Protein AF-A0AAV3U0Y6-F1 (afdb_monomer_lite)

Organism: NCBI:txid1306992

pLDDT: mean 93.19, std 5.36, range [65.19, 98.44]

Structure (mmCIF, N/CA/C/O backbone):
data_AF-A0AAV3U0Y6-F1
#
_entry.id   AF-A0AAV3U0Y6-F1
#
loop_
_atom_site.group_PDB
_atom_site.id
_atom_site.type_symbol
_atom_site.label_atom_id
_atom_site.label_alt_id
_atom_site.label_comp_id
_atom_site.label_asym_id
_atom_site.label_entity_id
_atom_site.label_seq_id
_atom_site.pdbx_PDB_ins_code
_atom_site.Cartn_x
_atom_site.Cartn_y
_atom_site.Cartn_z
_atom_site.occupancy
_atom_site.B_iso_or_equiv
_atom_site.auth_seq_id
_atom_site.auth_comp_id
_atom_site.auth_asym_id
_atom_site.auth_atom_id
_atom_site.pdbx_PDB_model_num
AT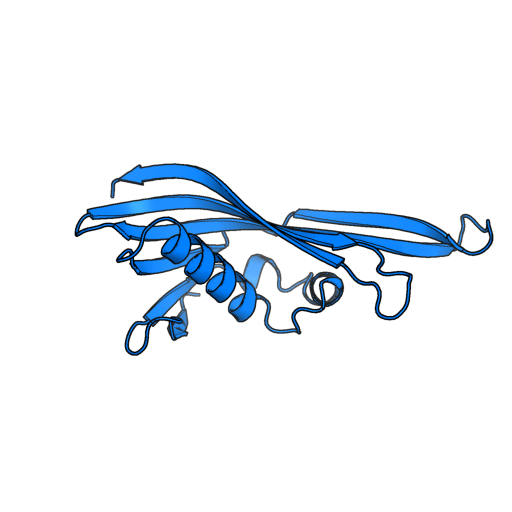OM 1 N N . MET A 1 1 ? -7.187 -15.585 4.310 1.00 65.19 1 MET A N 1
ATOM 2 C CA . MET A 1 1 ? -7.060 -15.905 5.757 1.00 65.19 1 MET A CA 1
ATOM 3 C C . MET A 1 1 ? -6.724 -14.619 6.505 1.00 65.19 1 MET A C 1
ATOM 5 O O . MET A 1 1 ? -6.160 -13.732 5.875 1.00 65.19 1 MET A O 1
AT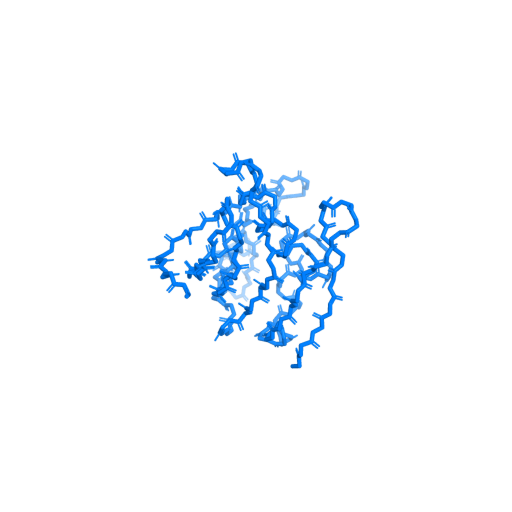OM 9 N N . ALA A 1 2 ? -7.130 -14.476 7.770 1.00 79.69 2 ALA A N 1
ATOM 10 C CA . ALA A 1 2 ? -6.774 -13.315 8.590 1.00 79.69 2 ALA A CA 1
ATOM 11 C C . ALA A 1 2 ? -5.503 -13.621 9.391 1.00 79.69 2 ALA A C 1
ATOM 13 O O . ALA A 1 2 ? -5.381 -14.703 9.965 1.00 79.69 2 ALA A O 1
ATOM 14 N N . GLU A 1 3 ? -4.568 -12.683 9.400 1.00 90.88 3 GLU A N 1
ATOM 15 C CA . GLU A 1 3 ? -3.274 -12.776 10.074 1.00 90.88 3 GLU A CA 1
ATOM 16 C C . GLU A 1 3 ? -3.097 -11.537 10.962 1.00 90.88 3 GLU A C 1
ATOM 18 O O . GLU A 1 3 ? -3.731 -10.509 10.737 1.00 90.88 3 GLU A O 1
ATOM 23 N N . SER A 1 4 ? -2.259 -11.611 11.993 1.00 91.25 4 SER A N 1
ATOM 24 C CA . SER A 1 4 ? -1.917 -10.442 12.811 1.00 91.25 4 SER A CA 1
ATOM 25 C C . SER A 1 4 ? -0.508 -9.974 12.488 1.00 91.25 4 SER A C 1
ATOM 27 O O . SER A 1 4 ? 0.411 -10.787 12.411 1.00 91.25 4 SER A O 1
ATOM 29 N N . MET A 1 5 ? -0.336 -8.664 12.348 1.00 92.12 5 MET A N 1
ATOM 30 C CA . MET A 1 5 ? 0.962 -8.031 12.157 1.00 92.12 5 MET A CA 1
ATOM 31 C C . MET A 1 5 ? 1.214 -6.982 13.239 1.00 92.12 5 MET A C 1
ATOM 33 O O . MET A 1 5 ? 0.282 -6.348 13.735 1.00 92.12 5 MET A O 1
ATOM 37 N N . GLU A 1 6 ? 2.476 -6.813 13.629 1.00 92.94 6 GLU A N 1
ATOM 38 C CA . GLU A 1 6 ? 2.869 -5.742 14.543 1.00 92.94 6 GLU A CA 1
ATOM 39 C C . GLU A 1 6 ? 2.635 -4.379 13.886 1.00 92.94 6 GLU A C 1
ATOM 41 O O . GLU A 1 6 ? 2.998 -4.171 12.729 1.00 92.94 6 GLU A O 1
ATOM 46 N N . SER A 1 7 ? 2.027 -3.457 14.630 1.00 91.94 7 SER A N 1
ATOM 47 C CA . SER A 1 7 ? 1.829 -2.080 14.171 1.00 91.94 7 SER A CA 1
ATOM 48 C C . SER A 1 7 ? 3.088 -1.240 14.408 1.00 91.94 7 SER A C 1
ATOM 50 O O . SER A 1 7 ? 3.862 -1.531 15.328 1.00 91.94 7 SER A O 1
ATOM 52 N N . ILE A 1 8 ? 3.264 -0.147 13.659 1.00 92.00 8 ILE A N 1
ATOM 53 C CA . ILE A 1 8 ? 4.361 0.808 13.900 1.00 92.00 8 ILE A CA 1
ATOM 54 C C . ILE A 1 8 ? 4.253 1.461 15.289 1.00 92.00 8 ILE A C 1
ATOM 56 O O . ILE A 1 8 ? 5.266 1.833 15.885 1.00 92.00 8 ILE A O 1
ATOM 60 N N . ASN A 1 9 ? 3.041 1.545 15.849 1.00 88.25 9 ASN A N 1
ATOM 61 C CA . ASN A 1 9 ? 2.836 1.880 17.254 1.00 88.25 9 ASN A CA 1
ATOM 62 C C . ASN A 1 9 ? 3.129 0.657 18.136 1.00 88.25 9 ASN A C 1
ATOM 64 O O . ASN A 1 9 ? 2.420 -0.354 18.109 1.00 88.25 9 ASN A O 1
ATOM 68 N N . LYS A 1 10 ? 4.173 0.766 18.964 1.00 88.00 10 LYS A N 1
ATOM 69 C CA . LYS A 1 10 ? 4.657 -0.323 19.821 1.00 88.00 10 LYS A CA 1
ATOM 70 C C . LYS A 1 10 ? 3.554 -0.880 20.731 1.00 88.00 10 LYS A C 1
ATOM 72 O O . LYS A 1 10 ? 2.879 -0.135 21.439 1.00 88.00 10 LYS A O 1
ATOM 77 N N . GLY A 1 11 ? 3.435 -2.209 20.770 1.00 87.81 11 GLY A N 1
ATOM 78 C CA . GLY A 1 11 ? 2.467 -2.916 21.618 1.00 87.81 11 GLY A CA 1
ATOM 79 C C . GLY A 1 11 ? 1.042 -2.950 21.056 1.00 87.81 11 GLY A C 1
ATOM 80 O O . GLY A 1 11 ? 0.122 -3.345 21.771 1.00 87.81 11 GLY A O 1
ATOM 81 N N . LYS A 1 12 ? 0.850 -2.535 19.800 1.00 91.81 12 LYS A N 1
ATOM 82 C CA . LYS A 1 12 ? -0.405 -2.672 19.057 1.00 91.81 12 LYS A CA 1
ATOM 83 C C . LYS A 1 12 ? -0.227 -3.675 17.916 1.00 91.81 12 LYS A C 1
ATOM 85 O O . LYS A 1 12 ? 0.879 -3.872 17.414 1.00 91.81 12 LYS A O 1
ATOM 90 N N . SER A 1 13 ? -1.328 -4.298 17.517 1.00 93.50 13 SER A N 1
ATOM 91 C CA . SER A 1 13 ? -1.389 -5.254 16.414 1.00 93.50 13 SER A CA 1
ATOM 92 C C . SER A 1 13 ? -2.480 -4.853 15.432 1.00 93.50 13 SER A C 1
ATOM 94 O O . SER A 1 13 ? -3.522 -4.347 15.850 1.00 93.50 13 SER A O 1
ATOM 96 N N . ILE A 1 14 ? -2.250 -5.135 14.156 1.00 96.38 14 ILE A N 1
ATOM 97 C CA . ILE A 1 14 ? -3.202 -4.933 13.067 1.00 96.38 14 ILE A CA 1
ATOM 98 C C . ILE A 1 14 ? -3.628 -6.303 12.548 1.00 96.38 14 ILE A C 1
ATOM 100 O O . ILE A 1 14 ? -2.783 -7.157 12.274 1.00 96.38 14 ILE A O 1
ATOM 104 N N . GLU A 1 15 ? -4.931 -6.519 12.398 1.00 97.44 15 GLU A N 1
ATOM 105 C CA . GLU A 1 15 ? -5.448 -7.653 11.634 1.00 97.44 15 GLU A CA 1
ATOM 106 C C . GLU A 1 15 ? -5.286 -7.368 10.136 1.00 97.44 15 GLU A C 1
ATOM 108 O O . GLU A 1 15 ? -5.785 -6.366 9.632 1.00 97.44 15 GLU A O 1
ATOM 113 N N . ILE A 1 16 ? -4.610 -8.243 9.399 1.00 96.69 16 ILE A N 1
ATOM 114 C CA . ILE A 1 16 ? -4.469 -8.142 7.947 1.00 96.69 16 ILE A CA 1
ATOM 115 C C . ILE A 1 16 ? -5.176 -9.306 7.261 1.00 96.69 16 ILE A C 1
ATOM 117 O O . ILE A 1 16 ? -5.161 -10.436 7.747 1.00 96.69 16 ILE A O 1
ATOM 121 N N . SER A 1 17 ? -5.828 -9.050 6.129 1.00 97.00 17 SER A N 1
ATOM 122 C CA . SER A 1 17 ? -6.534 -10.100 5.384 1.00 97.00 17 SER A CA 1
ATOM 123 C C . SER A 1 17 ? -6.636 -9.796 3.891 1.00 97.00 17 SER A C 1
ATOM 125 O O . SER A 1 17 ? -6.470 -8.656 3.464 1.00 97.00 17 SER A O 1
ATOM 127 N N . GLY A 1 18 ? -6.868 -10.831 3.080 1.00 95.50 18 GLY A N 1
ATOM 128 C CA . GLY A 1 18 ? -7.060 -10.707 1.627 1.00 95.50 18 GLY A CA 1
ATOM 129 C C . GLY A 1 18 ? -5.798 -10.357 0.838 1.00 95.50 18 GLY A C 1
ATOM 130 O O . GLY A 1 18 ? -5.860 -10.206 -0.375 1.00 95.50 18 GLY A O 1
ATOM 131 N N . PHE A 1 19 ? -4.640 -10.224 1.493 1.00 94.31 19 PHE A N 1
ATOM 132 C CA . PHE A 1 19 ? -3.396 -9.828 0.834 1.00 94.31 19 PHE A CA 1
ATOM 133 C C . PHE A 1 19 ? -2.878 -10.859 -0.174 1.00 94.31 19 PHE A C 1
ATOM 135 O O . PHE A 1 19 ? -2.054 -10.507 -1.010 1.00 94.31 19 PHE A O 1
ATOM 142 N N . ASP A 1 20 ? -3.377 -12.094 -0.178 1.00 93.31 20 ASP A N 1
ATOM 143 C CA . ASP A 1 20 ? -3.201 -13.054 -1.276 1.00 93.31 20 ASP A CA 1
ATOM 144 C C . ASP A 1 20 ? -3.656 -12.506 -2.649 1.00 93.31 20 ASP A C 1
ATOM 146 O O . ASP A 1 20 ? -3.194 -12.992 -3.681 1.00 93.31 20 ASP A O 1
ATOM 150 N N . CYS A 1 21 ? -4.427 -11.408 -2.668 1.00 89.31 21 CYS A N 1
ATOM 151 C CA . CYS A 1 21 ? -4.814 -10.625 -3.848 1.00 89.31 21 CYS A CA 1
ATOM 152 C C . CYS A 1 21 ? -3.669 -10.302 -4.825 1.00 89.31 21 CYS A C 1
ATOM 154 O O . CYS A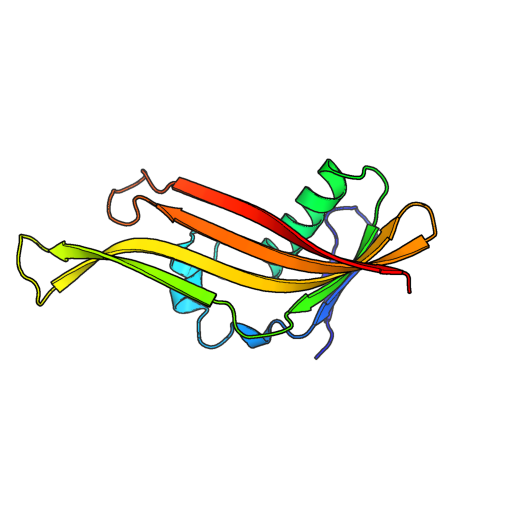 1 21 ? -3.902 -10.138 -6.019 1.00 89.31 21 CYS A O 1
ATOM 156 N N . ALA A 1 22 ? -2.431 -10.196 -4.342 1.00 91.69 22 ALA A N 1
ATOM 157 C CA . ALA A 1 22 ? -1.284 -9.785 -5.147 1.00 91.69 22 ALA A CA 1
ATOM 158 C C . ALA A 1 22 ? -0.247 -10.898 -5.372 1.00 91.69 22 ALA A C 1
ATOM 160 O O . ALA A 1 22 ? 0.790 -10.646 -5.986 1.00 91.69 22 ALA A O 1
ATOM 161 N N . GLU A 1 23 ? -0.503 -12.127 -4.906 1.00 90.81 23 GLU A N 1
ATOM 162 C CA . GLU A 1 23 ? 0.489 -13.214 -4.885 1.00 90.81 23 GLU A CA 1
ATOM 163 C C . GLU A 1 23 ? 1.036 -13.551 -6.284 1.00 90.81 23 GLU A C 1
ATOM 165 O O . GLU A 1 23 ? 2.241 -13.727 -6.469 1.00 90.81 23 GLU A O 1
ATOM 170 N N . LYS A 1 24 ? 0.171 -13.544 -7.304 1.00 91.19 24 LYS A N 1
ATOM 171 C CA . LYS A 1 24 ? 0.559 -13.804 -8.704 1.00 91.19 24 LYS A CA 1
ATOM 172 C C . LYS A 1 24 ? 1.451 -12.706 -9.294 1.00 91.19 24 LYS A C 1
ATOM 174 O O . LYS A 1 24 ? 2.207 -12.962 -10.231 1.00 91.19 24 LYS A O 1
ATOM 179 N N . SER A 1 25 ? 1.390 -11.504 -8.730 1.00 92.44 25 SER A N 1
ATOM 180 C CA . SER A 1 25 ? 2.023 -10.298 -9.266 1.00 92.44 25 SER A CA 1
ATOM 181 C C . SER A 1 25 ? 3.191 -9.799 -8.416 1.00 92.44 25 SER A C 1
ATOM 183 O O . SER A 1 25 ? 3.740 -8.736 -8.702 1.00 92.44 25 SER A O 1
ATOM 185 N N . VAL A 1 26 ? 3.619 -10.566 -7.404 1.00 92.81 26 VAL A N 1
ATOM 186 C CA . VAL A 1 26 ? 4.745 -10.207 -6.518 1.00 92.81 26 VAL A CA 1
ATOM 187 C C . VAL A 1 26 ? 5.994 -9.844 -7.319 1.00 92.81 26 VAL A C 1
ATOM 189 O O . VAL A 1 26 ? 6.628 -8.832 -7.043 1.00 92.81 26 VAL A O 1
ATOM 192 N N . HIS A 1 27 ? 6.303 -10.611 -8.366 1.00 91.75 27 HIS A N 1
ATOM 193 C CA . HIS A 1 27 ? 7.457 -10.360 -9.232 1.00 91.75 27 HIS A CA 1
ATOM 194 C C . HIS A 1 27 ? 7.414 -8.987 -9.933 1.00 91.75 27 HIS A C 1
ATOM 196 O O . HIS A 1 27 ? 8.465 -8.390 -10.148 1.00 91.75 27 HIS A O 1
ATOM 202 N N . MET A 1 28 ? 6.223 -8.474 -10.264 1.00 93.56 28 MET A N 1
ATOM 203 C CA . MET A 1 28 ? 6.055 -7.125 -10.819 1.00 93.56 28 MET A CA 1
ATOM 204 C C . MET A 1 28 ? 6.139 -6.074 -9.714 1.00 93.56 28 MET A C 1
ATOM 206 O O . MET A 1 28 ? 6.787 -5.049 -9.882 1.00 93.56 28 MET A O 1
ATOM 210 N N . ILE A 1 29 ? 5.533 -6.343 -8.555 1.00 95.44 29 ILE A N 1
ATOM 211 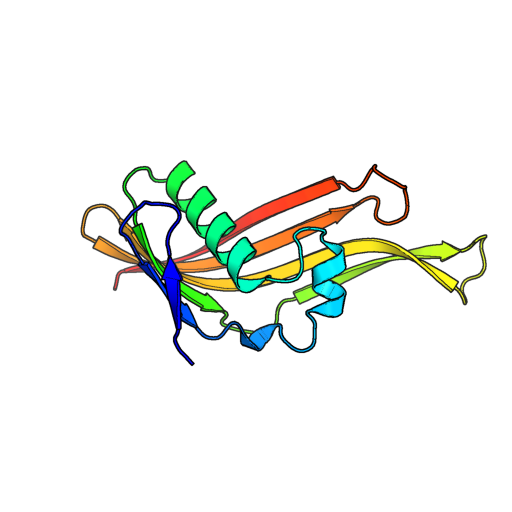C CA . ILE A 1 29 ? 5.558 -5.452 -7.386 1.00 95.44 29 ILE A CA 1
ATOM 212 C C . ILE A 1 29 ? 6.994 -5.189 -6.908 1.00 95.44 29 ILE A C 1
ATOM 214 O O . ILE A 1 29 ? 7.307 -4.079 -6.477 1.00 95.44 29 ILE A O 1
ATOM 218 N N . GLU A 1 30 ? 7.901 -6.157 -7.065 1.00 93.81 30 GLU A N 1
ATOM 219 C CA . GLU A 1 30 ? 9.331 -5.974 -6.788 1.00 93.81 30 GLU A CA 1
ATOM 220 C C . GLU A 1 30 ? 9.970 -4.825 -7.600 1.00 93.81 30 GLU A C 1
ATOM 222 O O . GLU A 1 30 ? 10.957 -4.236 -7.148 1.00 93.81 30 GLU A O 1
ATOM 227 N N . TRP A 1 31 ? 9.400 -4.429 -8.748 1.00 93.88 31 TRP A N 1
ATOM 228 C CA . TRP A 1 31 ? 9.873 -3.278 -9.530 1.00 93.88 31 TRP A CA 1
ATOM 229 C C . TRP A 1 31 ? 9.739 -1.940 -8.794 1.00 93.88 31 TRP A C 1
ATOM 231 O O . TRP A 1 31 ? 10.496 -1.014 -9.097 1.00 93.88 31 TRP A O 1
ATOM 241 N N . LEU A 1 32 ? 8.870 -1.850 -7.778 1.00 95.06 32 LEU A N 1
ATOM 242 C CA . LEU A 1 32 ? 8.779 -0.681 -6.893 1.00 95.06 32 LEU A CA 1
ATOM 243 C C . LEU A 1 32 ? 10.061 -0.455 -6.084 1.00 95.06 32 LEU A C 1
ATOM 245 O O . LEU A 1 32 ? 10.339 0.666 -5.666 1.00 95.06 32 LEU A O 1
ATOM 249 N N . GLY A 1 33 ? 10.855 -1.505 -5.850 1.00 92.44 33 GLY A N 1
ATOM 250 C CA . GLY A 1 33 ? 12.079 -1.401 -5.061 1.00 92.44 33 GLY A CA 1
ATOM 251 C C . GLY A 1 33 ? 11.889 -1.364 -3.549 1.00 92.44 33 GLY A C 1
ATOM 252 O O . GLY A 1 33 ? 12.845 -1.057 -2.845 1.00 92.44 33 GLY A O 1
ATOM 253 N N . LEU A 1 34 ? 10.693 -1.682 -3.051 1.00 93.12 34 LEU A N 1
ATOM 254 C CA . LEU A 1 34 ? 10.355 -1.693 -1.621 1.00 93.12 34 LEU A CA 1
ATOM 255 C C . LEU A 1 34 ? 10.649 -3.039 -0.930 1.00 93.12 34 LEU A C 1
ATOM 257 O O . LEU A 1 34 ? 10.369 -3.217 0.253 1.00 93.12 34 LEU A O 1
ATOM 261 N N . GLY A 1 35 ? 11.229 -3.992 -1.664 1.00 90.00 35 GLY A N 1
ATOM 262 C CA . GLY A 1 35 ? 11.450 -5.363 -1.212 1.00 90.00 35 GLY A CA 1
ATOM 263 C C . GLY A 1 35 ? 10.337 -6.317 -1.651 1.00 90.00 35 GLY A C 1
ATOM 264 O O . GLY A 1 35 ? 9.455 -5.957 -2.426 1.00 90.00 35 GLY A O 1
ATOM 265 N N . LYS A 1 36 ? 10.421 -7.566 -1.180 1.00 87.31 36 LYS A N 1
ATOM 266 C CA . LYS A 1 36 ? 9.528 -8.665 -1.598 1.00 87.31 36 LYS A CA 1
ATOM 267 C C . LYS A 1 36 ? 8.270 -8.793 -0.735 1.00 87.31 36 LYS A C 1
ATOM 269 O O . LYS A 1 36 ? 7.288 -9.396 -1.155 1.00 87.31 36 LYS A O 1
ATOM 274 N N . ASP A 1 37 ? 8.306 -8.245 0.477 1.00 93.06 37 ASP A N 1
ATOM 275 C CA . ASP A 1 37 ? 7.207 -8.332 1.437 1.00 93.06 37 ASP A CA 1
ATOM 276 C C . ASP A 1 37 ? 6.244 -7.149 1.267 1.00 93.06 37 ASP A C 1
ATOM 278 O O . ASP A 1 37 ? 6.293 -6.155 1.996 1.00 93.06 37 ASP A O 1
ATOM 282 N N . TYR A 1 38 ? 5.379 -7.254 0.257 1.00 93.81 38 TYR A N 1
ATOM 283 C CA . TYR A 1 38 ? 4.389 -6.220 -0.042 1.00 93.81 38 TYR A CA 1
ATOM 284 C C . TYR A 1 38 ? 3.351 -6.035 1.049 1.00 93.81 38 TYR A C 1
ATOM 286 O O . TYR A 1 38 ? 2.899 -4.917 1.275 1.00 93.81 38 TYR A O 1
ATOM 294 N N . ARG A 1 39 ? 3.020 -7.100 1.781 1.00 95.06 39 ARG A N 1
ATOM 295 C CA . ARG A 1 39 ? 2.086 -7.018 2.906 1.00 95.06 39 ARG A CA 1
ATOM 296 C C . ARG A 1 39 ? 2.626 -6.049 3.947 1.00 95.06 39 ARG A C 1
ATOM 298 O O . ARG A 1 39 ? 1.916 -5.145 4.380 1.00 95.06 39 ARG A O 1
ATOM 305 N N . LYS A 1 40 ? 3.911 -6.192 4.279 1.00 94.50 40 LYS A N 1
ATOM 306 C CA . LYS A 1 40 ? 4.580 -5.339 5.254 1.00 94.50 40 LYS A CA 1
ATOM 307 C C . LYS A 1 40 ? 4.641 -3.879 4.822 1.00 94.50 40 LYS A C 1
ATOM 309 O O . LYS A 1 40 ? 4.260 -3.021 5.619 1.00 94.50 40 LYS A O 1
ATOM 314 N N . PHE A 1 41 ? 5.117 -3.576 3.608 1.00 95.69 41 PHE A N 1
ATOM 315 C CA . PHE A 1 41 ? 5.246 -2.171 3.204 1.00 95.69 41 PHE A CA 1
ATOM 316 C C . PHE A 1 41 ? 3.878 -1.501 3.011 1.00 95.69 41 PHE A C 1
ATOM 318 O O . PHE A 1 41 ? 3.701 -0.394 3.501 1.00 95.69 41 PHE A O 1
ATOM 325 N N . VAL A 1 42 ? 2.880 -2.186 2.430 1.00 96.81 42 VAL A N 1
ATOM 326 C CA . VAL A 1 42 ? 1.534 -1.611 2.237 1.00 96.81 42 VAL A CA 1
ATOM 327 C C . VAL A 1 42 ? 0.903 -1.232 3.568 1.00 96.81 42 VAL A C 1
ATOM 329 O O . VAL A 1 42 ? 0.415 -0.116 3.727 1.00 96.81 42 VAL A O 1
ATOM 332 N N . VAL A 1 43 ? 0.938 -2.139 4.544 1.00 96.69 43 VAL A N 1
ATOM 333 C CA . VAL A 1 43 ? 0.356 -1.873 5.863 1.00 96.69 43 VAL A CA 1
ATOM 334 C C . VAL A 1 43 ? 1.119 -0.765 6.583 1.00 96.69 43 VAL A C 1
ATOM 336 O O . VAL A 1 43 ? 0.486 0.130 7.135 1.00 96.69 43 VAL A O 1
ATOM 339 N N . SER A 1 44 ? 2.455 -0.787 6.540 1.00 95.62 44 SER A N 1
ATOM 340 C CA . SER A 1 44 ? 3.284 0.234 7.198 1.00 95.62 44 SER A CA 1
ATOM 341 C C . SER A 1 44 ? 3.055 1.627 6.604 1.00 95.62 44 SER A C 1
ATOM 343 O O . SER A 1 44 ? 2.987 2.604 7.347 1.00 95.62 44 SER A O 1
ATOM 345 N N . ASP A 1 45 ? 2.914 1.726 5.280 1.00 96.62 45 ASP A N 1
ATOM 346 C CA . ASP A 1 45 ? 2.690 2.996 4.586 1.00 96.62 45 ASP A CA 1
ATOM 347 C C . ASP A 1 45 ? 1.286 3.551 4.863 1.00 96.62 45 ASP A C 1
ATOM 349 O O . ASP A 1 45 ? 1.145 4.735 5.171 1.00 96.62 45 ASP A O 1
ATOM 353 N N . VAL A 1 46 ? 0.255 2.696 4.816 1.00 96.88 46 VAL A N 1
ATOM 354 C CA . VAL A 1 46 ? -1.126 3.074 5.169 1.00 96.88 46 VAL A CA 1
ATOM 355 C C . VAL A 1 46 ? -1.202 3.548 6.616 1.00 96.88 46 VAL A C 1
ATOM 357 O O . VAL A 1 46 ? -1.802 4.583 6.902 1.00 96.88 46 VAL A O 1
ATOM 360 N N . GLU A 1 47 ? -0.577 2.811 7.531 1.00 95.56 47 GLU A N 1
ATOM 361 C CA . GLU A 1 47 ? -0.540 3.164 8.944 1.00 95.56 47 GLU A CA 1
ATOM 362 C C . GLU A 1 47 ? 0.197 4.494 9.174 1.00 95.56 47 GLU A C 1
ATOM 364 O O . GLU A 1 47 ? -0.309 5.387 9.857 1.00 95.56 47 GLU A O 1
ATOM 369 N N . GLY A 1 48 ? 1.366 4.659 8.551 1.00 95.38 48 GLY A N 1
ATOM 370 C CA . GLY A 1 48 ? 2.158 5.879 8.647 1.00 95.38 48 GLY A CA 1
ATOM 371 C C . GLY A 1 48 ? 1.417 7.108 8.126 1.00 95.38 48 GLY A C 1
ATOM 372 O O . GLY A 1 48 ? 1.495 8.174 8.735 1.00 95.38 48 GLY A O 1
ATOM 373 N N . GLU A 1 49 ? 0.685 6.979 7.022 1.00 95.06 49 GLU A N 1
ATOM 374 C CA . GLU A 1 49 ? -0.060 8.095 6.444 1.00 95.06 49 GLU A CA 1
ATOM 375 C C . GLU A 1 49 ? -1.323 8.437 7.244 1.00 95.06 49 GLU A C 1
ATOM 377 O O . GLU A 1 49 ? -1.567 9.611 7.533 1.00 95.06 49 GLU A O 1
ATOM 382 N N . LEU A 1 50 ? -2.057 7.424 7.718 1.00 93.94 50 LEU A N 1
ATOM 383 C CA . LEU A 1 50 ? -3.190 7.609 8.627 1.00 93.94 50 LEU A CA 1
ATOM 384 C C . LEU A 1 50 ? -2.782 8.416 9.870 1.00 93.94 50 LEU A C 1
ATOM 386 O O . LEU A 1 50 ? -3.465 9.369 10.251 1.00 93.94 50 LEU A O 1
ATOM 390 N N . TYR A 1 51 ? -1.649 8.074 10.487 1.00 93.25 51 TYR A N 1
ATOM 391 C CA . TYR A 1 51 ? -1.206 8.709 11.731 1.00 93.25 51 TYR A CA 1
ATOM 392 C C . TYR A 1 51 ? -0.634 10.112 11.533 1.00 93.25 51 TYR A C 1
ATOM 394 O O . TYR A 1 51 ? -0.733 10.936 12.445 1.00 93.25 51 TYR A O 1
ATOM 402 N N . LYS A 1 52 ? -0.080 10.420 10.352 1.00 93.00 52 LYS A N 1
ATOM 403 C CA . LYS A 1 52 ? 0.284 11.799 9.994 1.00 93.00 52 LYS A CA 1
ATOM 404 C C . LYS A 1 52 ? -0.948 12.695 9.888 1.00 93.00 52 LYS A C 1
ATOM 406 O O . LYS A 1 52 ? -0.892 13.847 10.310 1.00 93.00 52 LYS A O 1
ATOM 411 N N . GLN A 1 53 ? -2.043 12.178 9.330 1.00 90.12 53 GLN A N 1
ATOM 412 C CA . GLN A 1 53 ? -3.265 12.952 9.106 1.00 90.12 53 GLN A CA 1
ATOM 413 C C . GLN A 1 53 ? -4.136 13.067 10.360 1.00 90.12 53 GLN A C 1
ATOM 415 O O . GLN A 1 53 ? -4.710 14.127 10.611 1.00 90.12 53 GLN A O 1
ATOM 420 N N . GLN A 1 54 ? -4.226 12.003 11.162 1.00 89.44 54 GLN A N 1
ATOM 421 C CA . GLN A 1 54 ? -4.912 12.014 12.453 1.00 89.44 54 GLN A CA 1
ATOM 422 C C . GLN A 1 54 ? -4.051 11.411 13.563 1.00 89.44 54 GLN A C 1
ATOM 424 O O . GLN A 1 54 ? -4.129 10.207 13.840 1.00 89.44 54 GLN A O 1
ATOM 429 N N . PRO A 1 55 ? -3.254 12.251 14.246 1.00 86.38 55 PRO A N 1
ATOM 430 C CA . PRO A 1 55 ? -2.512 11.842 15.428 1.00 86.38 55 PRO A CA 1
ATOM 431 C C . PRO A 1 55 ? -3.448 11.271 16.504 1.00 86.38 55 PRO A C 1
ATOM 433 O O . PRO A 1 55 ? -4.415 11.913 16.906 1.00 86.38 55 PRO A O 1
ATOM 436 N N . GLY A 1 56 ? -3.159 10.060 16.985 1.00 86.75 56 GLY A N 1
ATOM 437 C CA . GLY A 1 56 ? -3.975 9.363 17.992 1.00 86.75 56 GLY A CA 1
ATOM 438 C C . GLY A 1 56 ? -5.039 8.421 17.422 1.00 86.75 56 GLY A C 1
ATOM 439 O O . GLY A 1 56 ? -5.720 7.744 18.193 1.00 86.75 56 GLY A O 1
ATOM 440 N N . SER A 1 57 ? -5.159 8.338 16.095 1.00 93.06 57 SER A N 1
ATOM 441 C CA . SER A 1 57 ? -5.870 7.235 15.449 1.00 93.06 57 SER A CA 1
ATOM 442 C C . SER A 1 57 ? -5.128 5.905 15.624 1.00 93.06 57 SER A C 1
ATOM 444 O O . SER A 1 57 ? -3.930 5.874 15.910 1.00 93.06 57 SER A O 1
ATOM 446 N N . GLN A 1 58 ? -5.846 4.792 15.467 1.00 94.94 58 GLN A N 1
ATOM 447 C CA . GLN A 1 58 ? -5.265 3.450 15.453 1.00 94.94 58 GLN A CA 1
ATOM 448 C C . GLN A 1 58 ? -5.838 2.646 14.291 1.00 94.94 58 GLN A C 1
ATOM 450 O O . GLN A 1 58 ? -7.054 2.473 14.200 1.00 94.94 58 GLN A O 1
ATOM 455 N N . LEU A 1 59 ? -4.963 2.088 13.458 1.00 96.94 59 LEU A N 1
ATOM 456 C CA . LEU A 1 59 ? -5.347 1.072 12.485 1.00 96.94 59 LEU A CA 1
ATOM 457 C C . LEU A 1 59 ? -5.613 -0.247 13.224 1.00 96.94 59 LEU A C 1
ATOM 459 O O . LEU A 1 59 ? -4.747 -0.748 13.940 1.00 96.94 59 LEU A O 1
ATOM 463 N N . LEU A 1 60 ? -6.828 -0.780 13.099 1.00 96.69 60 LEU A N 1
ATOM 464 C CA . LEU A 1 60 ? -7.241 -2.034 13.737 1.00 96.69 60 LEU A CA 1
ATOM 465 C C . LEU A 1 60 ? -7.169 -3.200 12.754 1.00 96.69 60 LEU A C 1
ATOM 467 O O . LEU A 1 60 ? -6.679 -4.275 13.099 1.00 96.69 60 LEU A O 1
ATOM 471 N N . LYS A 1 61 ? -7.648 -2.972 11.529 1.00 97.69 61 LYS A N 1
ATOM 472 C CA . LYS A 1 61 ? -7.684 -3.969 10.463 1.00 97.69 61 LYS A CA 1
ATOM 473 C C . LYS A 1 61 ? -7.376 -3.337 9.116 1.00 97.69 61 LYS A C 1
ATOM 475 O O . LYS A 1 61 ? -7.827 -2.225 8.851 1.00 97.69 61 LYS A O 1
ATOM 480 N N . LEU A 1 62 ? -6.661 -4.064 8.264 1.00 98.12 62 LEU A N 1
ATOM 481 C CA . LEU A 1 62 ? -6.457 -3.719 6.863 1.00 98.12 62 LEU A CA 1
ATOM 482 C C . LEU A 1 62 ? -6.746 -4.928 5.972 1.00 98.12 62 LEU A C 1
ATOM 484 O O . LEU A 1 62 ? -6.166 -6.002 6.131 1.00 98.12 62 LEU A O 1
ATOM 488 N N . GLN A 1 63 ? -7.643 -4.756 5.015 1.00 97.88 63 GLN A N 1
ATOM 489 C CA . GLN A 1 63 ? -8.034 -5.796 4.078 1.00 97.88 63 GLN A CA 1
ATOM 490 C C . GLN A 1 63 ? -7.722 -5.362 2.649 1.00 97.88 63 GLN A C 1
ATOM 492 O O . GLN A 1 63 ? -8.109 -4.272 2.246 1.00 97.88 63 GLN A O 1
ATOM 497 N N . CYS A 1 64 ? -7.070 -6.226 1.869 1.00 96.94 64 CYS A N 1
ATOM 498 C CA . CYS A 1 64 ? -7.024 -6.076 0.415 1.00 96.94 64 CYS A CA 1
ATOM 499 C C . CYS A 1 64 ? -8.338 -6.605 -0.173 1.00 96.94 64 CYS A C 1
ATOM 501 O O . CYS A 1 64 ? -8.703 -7.758 0.071 1.00 96.94 64 CYS A O 1
ATOM 503 N N . THR A 1 65 ? -9.081 -5.761 -0.888 1.00 97.00 65 THR A N 1
ATOM 504 C CA . THR A 1 65 ? -10.441 -6.084 -1.359 1.00 97.00 65 THR A CA 1
ATOM 505 C C . THR A 1 65 ? -10.478 -6.631 -2.786 1.00 97.00 65 THR A C 1
ATOM 507 O O . THR A 1 65 ? -11.503 -7.169 -3.203 1.00 97.00 65 THR A O 1
ATOM 510 N N . GLY A 1 66 ? -9.365 -6.558 -3.520 1.00 96.00 66 GLY A N 1
ATOM 511 C CA . GLY A 1 66 ? -9.244 -7.054 -4.890 1.00 96.00 66 GLY A CA 1
ATOM 512 C C . GLY A 1 66 ? -7.797 -7.094 -5.378 1.00 96.00 66 GLY A C 1
ATOM 513 O O . GLY A 1 66 ? -6.892 -6.627 -4.689 1.00 96.00 66 GLY A O 1
ATOM 514 N N . GLU A 1 67 ? -7.575 -7.671 -6.562 1.00 96.62 67 GLU A N 1
ATOM 515 C CA . GLU A 1 67 ? -6.250 -7.669 -7.196 1.00 96.62 67 GLU A CA 1
ATOM 516 C C . GLU A 1 67 ? -5.779 -6.219 -7.429 1.00 96.62 67 GLU A C 1
ATOM 518 O O . GLU A 1 67 ? -6.592 -5.369 -7.809 1.00 96.62 67 GLU A O 1
ATOM 523 N N . PRO A 1 68 ? -4.490 -5.906 -7.195 1.00 97.06 68 PRO A N 1
ATOM 524 C CA . PRO A 1 68 ? -3.982 -4.563 -7.425 1.00 97.06 68 PRO A CA 1
ATOM 525 C C . PRO A 1 68 ? -4.017 -4.208 -8.914 1.00 97.06 68 PRO A C 1
ATOM 527 O O . PRO A 1 68 ? -3.688 -5.030 -9.771 1.00 97.06 68 PRO A O 1
ATOM 530 N N . GLU A 1 69 ? -4.350 -2.958 -9.225 1.00 97.81 69 GLU A N 1
ATOM 531 C CA . GLU A 1 69 ? -4.234 -2.433 -10.583 1.00 97.81 69 GLU A CA 1
ATOM 532 C C . GLU A 1 69 ? -2.761 -2.158 -10.894 1.00 97.81 69 GLU A C 1
ATOM 534 O O . GLU A 1 69 ? -2.091 -1.416 -10.170 1.00 97.81 69 GLU A O 1
ATOM 539 N N . LEU A 1 70 ? -2.257 -2.760 -11.972 1.00 97.19 70 LEU A N 1
ATOM 540 C CA . LEU A 1 70 ? -0.863 -2.652 -12.387 1.00 97.19 70 LEU A CA 1
ATOM 541 C C . LEU A 1 70 ? -0.769 -1.939 -13.732 1.00 97.19 70 LEU A C 1
ATOM 543 O O . LEU A 1 70 ? -1.365 -2.380 -14.713 1.00 97.19 70 LEU A O 1
ATOM 547 N N . LEU A 1 71 ? 0.029 -0.874 -13.794 1.00 97.12 71 LEU A N 1
ATOM 548 C CA . LEU A 1 71 ? 0.300 -0.144 -15.032 1.00 97.12 71 LEU A CA 1
ATOM 549 C C . LEU A 1 71 ? 1.802 -0.104 -15.292 1.00 97.12 71 LEU A C 1
ATOM 551 O O . LEU A 1 71 ? 2.596 0.120 -14.382 1.00 97.12 71 LEU A O 1
ATOM 555 N N . THR A 1 72 ? 2.197 -0.285 -16.546 1.00 95.50 72 THR A N 1
ATOM 556 C CA . THR A 1 72 ? 3.596 -0.219 -16.981 1.00 95.50 72 THR A CA 1
ATOM 557 C C . THR A 1 72 ? 3.748 0.807 -18.090 1.00 95.50 72 THR A C 1
ATOM 559 O O . THR A 1 72 ? 2.952 0.824 -19.027 1.00 95.50 72 THR A O 1
ATOM 562 N N . GLY A 1 73 ? 4.803 1.612 -18.026 1.00 93.69 73 GLY A N 1
ATOM 563 C CA . GLY A 1 73 ? 5.276 2.415 -19.150 1.00 93.69 73 GLY A CA 1
ATOM 564 C C . GLY A 1 73 ? 6.608 1.871 -19.642 1.00 93.69 73 GLY A C 1
ATOM 565 O O . GLY A 1 73 ? 7.458 1.483 -18.836 1.00 93.69 73 GLY A O 1
ATOM 566 N N . ALA A 1 74 ? 6.789 1.826 -20.959 1.00 91.88 74 ALA A N 1
ATOM 567 C CA . ALA A 1 74 ? 8.018 1.339 -21.561 1.00 91.88 74 ALA A CA 1
ATOM 568 C C . ALA A 1 74 ? 8.418 2.160 -22.789 1.00 91.88 74 ALA A C 1
ATOM 570 O O . ALA A 1 74 ? 7.574 2.764 -23.452 1.00 91.88 74 ALA A O 1
ATOM 571 N N . LEU A 1 75 ? 9.716 2.163 -23.087 1.00 88.56 75 LEU A N 1
ATOM 572 C CA . LEU A 1 75 ? 10.292 2.759 -24.291 1.00 88.56 75 LEU A CA 1
ATOM 573 C C . LEU A 1 75 ? 10.927 1.675 -25.172 1.00 88.56 75 LEU A C 1
ATOM 575 O O . LEU A 1 75 ? 11.476 0.715 -24.626 1.00 88.56 75 LEU A O 1
ATOM 579 N N . PRO A 1 76 ? 10.924 1.823 -26.508 1.00 86.88 76 PRO A N 1
ATOM 580 C CA . PRO A 1 76 ? 11.652 0.920 -27.393 1.00 86.88 76 PRO A CA 1
ATOM 581 C C . PRO A 1 76 ? 13.151 0.908 -27.075 1.00 86.88 76 PRO A C 1
ATOM 583 O O . PRO A 1 76 ? 13.769 1.959 -26.883 1.00 86.88 76 PRO A O 1
ATOM 586 N N . GLN A 1 77 ? 13.770 -0.270 -27.068 1.00 83.31 77 GLN A N 1
ATOM 587 C CA . GLN A 1 77 ? 15.213 -0.388 -26.886 1.00 83.31 77 GLN A CA 1
ATOM 588 C C . GLN A 1 77 ? 15.920 -0.053 -28.201 1.00 83.31 77 GLN A C 1
ATOM 590 O O . GLN A 1 77 ? 15.814 -0.792 -29.172 1.00 83.31 77 GLN A O 1
ATOM 595 N N . ASN A 1 78 ? 16.682 1.044 -28.240 1.00 81.69 78 ASN A N 1
ATOM 596 C CA . ASN A 1 78 ? 17.421 1.485 -29.435 1.00 81.69 78 ASN A CA 1
ATOM 597 C C . ASN A 1 78 ? 16.540 1.661 -30.693 1.00 81.69 78 ASN A C 1
ATOM 599 O O . ASN A 1 78 ? 17.017 1.464 -31.808 1.00 81.69 78 ASN A O 1
ATOM 603 N N . GLY A 1 79 ? 15.259 2.006 -30.524 1.00 75.00 79 GLY A N 1
ATOM 604 C CA . GLY A 1 79 ? 14.308 2.142 -31.635 1.00 75.00 79 GLY A CA 1
ATOM 605 C C . GLY A 1 79 ? 13.780 0.817 -32.202 1.00 75.00 79 GLY A C 1
ATOM 606 O O . GLY A 1 79 ? 13.033 0.839 -33.174 1.00 75.00 79 GLY A O 1
ATOM 607 N N . ASP A 1 80 ? 14.139 -0.322 -31.605 1.00 79.56 80 ASP A N 1
ATOM 608 C CA . ASP A 1 80 ? 13.571 -1.631 -31.925 1.00 79.56 80 ASP A CA 1
ATOM 609 C C . ASP A 1 80 ? 12.259 -1.822 -31.148 1.00 79.56 80 ASP A C 1
ATOM 611 O O . ASP A 1 80 ? 12.271 -2.046 -29.939 1.00 79.56 80 ASP A O 1
ATOM 615 N N . GLU A 1 81 ? 11.120 -1.728 -31.837 1.00 75.88 81 GLU A N 1
ATOM 616 C CA . GLU A 1 81 ? 9.787 -1.895 -31.235 1.00 75.88 81 GLU A CA 1
ATOM 617 C C . GLU A 1 81 ? 9.532 -3.318 -30.709 1.00 75.88 81 GLU A C 1
ATOM 619 O O . GLU A 1 81 ? 8.617 -3.524 -29.913 1.00 75.88 81 GLU A O 1
ATOM 624 N N . SER A 1 82 ? 10.354 -4.305 -31.093 1.00 79.44 82 SER A N 1
ATOM 625 C CA . SER A 1 82 ? 10.258 -5.673 -30.568 1.00 79.44 82 SER A CA 1
ATOM 626 C C . SER A 1 82 ? 10.870 -5.836 -29.171 1.00 79.44 82 SER A C 1
ATOM 628 O O . SER A 1 82 ? 10.714 -6.886 -28.543 1.00 79.44 82 SER A O 1
ATOM 630 N N . LYS A 1 83 ? 11.557 -4.803 -28.663 1.00 83.19 83 LYS A N 1
ATOM 631 C CA . LYS A 1 83 ? 12.196 -4.788 -27.344 1.00 83.19 83 LYS A CA 1
ATOM 632 C C . LYS A 1 83 ? 11.776 -3.552 -26.570 1.00 83.19 83 LYS A C 1
ATOM 634 O O . LYS A 1 83 ? 11.938 -2.431 -27.036 1.00 83.19 83 LYS A O 1
ATOM 639 N N . ALA A 1 84 ? 11.301 -3.753 -25.349 1.00 87.31 84 ALA A N 1
ATOM 640 C CA . ALA A 1 84 ? 10.823 -2.677 -24.497 1.00 87.31 84 ALA A CA 1
ATOM 641 C C . ALA A 1 84 ? 11.670 -2.581 -23.223 1.00 87.31 84 ALA A C 1
ATOM 643 O O . ALA A 1 84 ? 11.939 -3.583 -22.561 1.00 87.31 84 ALA A O 1
ATOM 644 N N . ILE A 1 85 ? 12.080 -1.364 -22.875 1.00 89.25 85 ILE A N 1
ATOM 645 C CA . ILE A 1 85 ? 12.714 -1.036 -21.602 1.00 89.25 85 ILE A CA 1
ATOM 646 C C . ILE A 1 85 ? 11.636 -0.463 -20.690 1.00 89.25 85 ILE A C 1
ATOM 648 O O . ILE A 1 85 ? 11.031 0.557 -21.018 1.00 89.25 85 ILE A O 1
ATOM 652 N N . LEU A 1 86 ? 11.412 -1.101 -19.543 1.00 92.44 86 LEU A N 1
ATOM 653 C CA . LEU A 1 86 ? 10.494 -0.608 -18.521 1.00 92.44 86 LEU A CA 1
ATOM 654 C C . LEU A 1 86 ? 11.009 0.724 -17.957 1.00 92.44 86 LEU A C 1
ATOM 656 O O . LEU A 1 86 ? 12.120 0.792 -17.432 1.00 92.44 86 LEU A O 1
ATOM 660 N N . THR A 1 87 ? 10.203 1.776 -18.058 1.00 94.75 87 THR A N 1
ATOM 661 C CA . THR A 1 87 ? 10.535 3.119 -17.558 1.00 94.75 87 THR A CA 1
ATOM 662 C C . THR A 1 87 ? 9.671 3.523 -16.373 1.00 94.75 87 THR A C 1
ATOM 664 O O . THR A 1 87 ? 10.148 4.233 -15.487 1.00 94.75 87 THR A O 1
ATOM 667 N N . LEU A 1 88 ? 8.428 3.039 -16.340 1.00 96.25 88 LEU A N 1
ATOM 668 C CA . LEU A 1 88 ? 7.422 3.375 -15.340 1.00 96.25 88 LEU A CA 1
ATOM 669 C C . LEU A 1 88 ? 6.723 2.107 -14.853 1.00 96.25 88 LEU A C 1
ATOM 671 O O . LEU A 1 88 ? 6.426 1.213 -15.648 1.00 96.25 88 LEU A O 1
ATOM 675 N N . PHE A 1 89 ? 6.391 2.064 -13.570 1.00 97.62 89 PHE A N 1
ATOM 676 C CA . PHE A 1 89 ? 5.522 1.040 -13.006 1.00 97.62 89 PHE A CA 1
ATOM 677 C C . PHE A 1 89 ? 4.624 1.646 -11.933 1.00 97.62 89 PHE A C 1
ATOM 679 O O . PHE A 1 89 ? 5.094 2.381 -11.069 1.00 97.62 89 PHE A O 1
ATOM 686 N N . SER A 1 90 ? 3.340 1.320 -11.981 1.00 97.94 90 SER A N 1
ATOM 687 C CA . SER A 1 90 ? 2.350 1.720 -10.992 1.00 97.94 90 SER A CA 1
ATOM 688 C C . SER A 1 90 ? 1.678 0.484 -10.417 1.00 97.94 90 SER A C 1
ATOM 690 O O . SER A 1 90 ? 1.304 -0.408 -11.179 1.00 97.94 90 SER A O 1
ATOM 692 N N . ALA A 1 91 ? 1.490 0.455 -9.102 1.00 98.06 91 ALA A N 1
ATOM 693 C CA . ALA A 1 91 ? 0.678 -0.544 -8.423 1.00 98.06 91 ALA A CA 1
ATOM 694 C C . ALA A 1 91 ? -0.310 0.152 -7.483 1.00 98.06 91 ALA A C 1
ATOM 696 O O . ALA A 1 91 ? 0.107 0.865 -6.569 1.00 98.06 91 ALA A O 1
ATOM 697 N N . THR A 1 92 ? -1.606 -0.060 -7.694 1.00 98.44 92 THR A N 1
ATOM 698 C CA . THR A 1 92 ? -2.673 0.472 -6.839 1.00 98.44 92 THR A CA 1
ATOM 699 C C . THR A 1 92 ? -3.365 -0.670 -6.117 1.00 98.44 92 THR A C 1
ATOM 701 O O . THR A 1 92 ? -4.002 -1.507 -6.748 1.00 98.44 92 THR A O 1
ATOM 704 N N . PHE A 1 93 ? -3.251 -0.703 -4.793 1.00 98.31 93 PHE A N 1
ATOM 705 C CA . PHE A 1 93 ? -3.930 -1.678 -3.949 1.00 98.31 93 PHE A CA 1
ATOM 706 C C . PHE A 1 93 ? -5.295 -1.125 -3.523 1.00 98.31 93 PHE A C 1
ATOM 708 O O . PHE A 1 93 ? -5.325 -0.088 -2.851 1.00 98.31 93 PHE A O 1
ATOM 715 N N . PRO A 1 94 ? -6.406 -1.801 -3.869 1.00 98.12 94 PRO A N 1
ATOM 716 C CA . PRO A 1 94 ? -7.715 -1.480 -3.322 1.00 98.12 94 PRO A CA 1
ATOM 717 C C . PRO A 1 94 ? -7.824 -2.068 -1.911 1.00 98.12 94 PRO A C 1
ATOM 719 O O . PRO A 1 94 ? -7.700 -3.281 -1.704 1.00 98.12 94 PRO A O 1
ATOM 722 N N . LEU A 1 95 ? -8.018 -1.200 -0.924 1.00 98.31 95 LEU A N 1
ATOM 723 C CA . LEU A 1 95 ? -7.970 -1.542 0.490 1.00 98.31 95 LEU A CA 1
ATOM 724 C C . LEU A 1 95 ? -9.230 -1.093 1.231 1.00 98.31 95 LEU A C 1
ATOM 726 O O . LEU A 1 95 ? -9.858 -0.084 0.910 1.00 98.31 95 LEU A O 1
ATOM 730 N N . GLU A 1 96 ? -9.545 -1.822 2.293 1.00 98.12 96 GLU A N 1
ATOM 731 C CA . GLU A 1 96 ? -10.488 -1.413 3.323 1.00 98.12 96 GLU A CA 1
ATOM 732 C C . GLU A 1 96 ? -9.773 -1.387 4.678 1.00 98.12 96 GLU A C 1
ATOM 734 O O . GLU A 1 96 ? -9.177 -2.384 5.094 1.00 98.12 96 GLU A O 1
ATOM 739 N N . ALA A 1 97 ? -9.800 -0.242 5.358 1.00 97.81 97 ALA A N 1
ATOM 740 C CA . ALA A 1 97 ? -9.168 -0.056 6.659 1.00 97.81 97 ALA A CA 1
ATOM 741 C C . ALA A 1 97 ? -10.215 0.178 7.745 1.00 97.81 97 ALA A C 1
ATOM 743 O O . ALA A 1 97 ? -10.987 1.132 7.671 1.00 97.81 97 ALA A O 1
ATOM 744 N N . THR A 1 98 ? -10.195 -0.638 8.795 1.00 97.88 98 THR A N 1
ATOM 745 C CA . THR A 1 98 ? -10.939 -0.364 10.026 1.00 97.88 98 THR A CA 1
ATOM 746 C C . THR A 1 98 ? -10.042 0.417 10.973 1.00 97.88 98 THR A C 1
ATOM 748 O O . THR A 1 98 ? -8.984 -0.069 11.383 1.00 97.88 98 THR A O 1
ATOM 751 N N . VAL A 1 99 ? -10.461 1.623 11.338 1.00 96.62 99 VAL A N 1
ATOM 752 C CA . VAL A 1 99 ? -9.680 2.563 12.142 1.00 96.62 99 VAL A CA 1
ATOM 753 C C . VAL A 1 99 ? -10.471 3.010 13.364 1.00 96.62 99 VAL A C 1
ATOM 755 O O . VAL A 1 99 ? -11.675 3.236 13.290 1.00 96.62 99 VAL A O 1
ATOM 758 N N . ASN A 1 100 ? -9.795 3.157 14.499 1.00 95.25 100 ASN A N 1
ATOM 759 C CA . ASN A 1 100 ? -10.339 3.838 15.668 1.00 95.25 100 ASN A CA 1
ATOM 760 C C . ASN A 1 100 ? -9.887 5.301 15.641 1.00 95.25 100 ASN A C 1
ATOM 762 O O . ASN A 1 100 ? -8.687 5.578 15.696 1.00 95.25 100 ASN A O 1
ATOM 766 N N . LEU A 1 101 ? -10.846 6.219 15.565 1.00 91.19 101 LEU A N 1
ATOM 767 C CA . LEU A 1 101 ? -10.651 7.663 15.599 1.00 91.19 101 LEU A CA 1
ATOM 768 C C . LEU A 1 101 ? -11.292 8.210 16.875 1.00 91.19 101 LEU A C 1
ATOM 770 O O . LEU A 1 101 ? -12.504 8.401 16.941 1.00 91.19 101 LEU A O 1
ATOM 774 N N . GLY A 1 102 ? -10.486 8.440 17.913 1.00 84.38 102 GLY A N 1
ATOM 775 C CA . GLY A 1 102 ? -10.967 9.079 19.144 1.00 84.38 102 GLY A CA 1
ATOM 776 C C . GLY A 1 102 ? -12.063 8.301 19.886 1.00 84.38 102 GLY A C 1
ATOM 777 O O . GLY A 1 102 ? -12.884 8.910 20.563 1.00 84.38 102 GLY A O 1
ATOM 778 N N . GLY A 1 103 ? -12.086 6.970 19.764 1.00 87.94 103 GLY A N 1
ATOM 779 C CA . GLY A 1 103 ? -13.085 6.093 20.382 1.00 87.94 103 GLY A CA 1
ATOM 780 C C . GLY A 1 103 ? -14.193 5.636 19.433 1.00 87.94 103 GLY A C 1
ATOM 781 O O . GLY A 1 103 ? -14.947 4.733 19.790 1.00 87.94 103 GLY A O 1
ATOM 782 N N . GLU A 1 104 ? -14.276 6.203 18.229 1.00 93.81 104 GLU A N 1
ATOM 783 C CA . GLU A 1 104 ? -15.231 5.781 17.206 1.00 93.81 104 GLU A CA 1
ATOM 784 C C . GLU A 1 104 ? -14.561 4.894 16.161 1.00 93.81 104 GLU A C 1
ATOM 786 O O . GLU A 1 104 ? -13.458 5.191 15.700 1.00 93.81 104 GLU A O 1
ATOM 791 N N . VAL A 1 105 ? -15.234 3.816 15.759 1.00 96.56 105 VAL A N 1
ATOM 792 C CA . VAL A 1 105 ? -14.725 2.913 14.725 1.00 96.56 105 VAL A CA 1
ATOM 793 C C . VAL A 1 105 ? -15.287 3.315 13.367 1.00 96.56 105 VAL A C 1
ATOM 795 O O . VAL A 1 105 ? -16.495 3.476 13.190 1.00 96.56 105 VAL A O 1
ATOM 798 N N . TRP A 1 106 ? -14.384 3.477 12.408 1.00 96.50 106 TRP A N 1
ATOM 799 C CA . TRP A 1 106 ? -14.682 3.833 11.030 1.00 96.50 106 TRP A CA 1
ATOM 800 C C . TRP A 1 106 ? -14.091 2.798 10.086 1.00 96.50 106 TRP A C 1
ATOM 802 O O . TRP A 1 106 ? -13.032 2.230 10.348 1.00 96.50 106 TRP A O 1
ATOM 812 N N . VAL A 1 107 ? -14.761 2.599 8.961 1.00 97.62 107 VAL A N 1
ATOM 813 C CA . VAL A 1 107 ? -14.284 1.813 7.829 1.00 97.62 107 VAL A CA 1
ATOM 814 C C . VAL A 1 107 ? -13.976 2.779 6.692 1.00 97.62 107 VAL A C 1
ATOM 816 O O . VAL A 1 107 ? -14.842 3.551 6.280 1.00 97.62 107 VAL A O 1
ATOM 819 N N . LEU A 1 108 ? -12.736 2.772 6.214 1.00 97.12 108 LEU A N 1
ATOM 820 C CA . LEU A 1 108 ? -12.256 3.606 5.116 1.00 97.12 108 LEU A CA 1
ATOM 821 C C . LEU A 1 108 ? -12.019 2.742 3.880 1.00 97.12 108 LEU A C 1
ATOM 823 O O . LEU A 1 108 ? -11.324 1.733 3.964 1.00 97.12 108 LEU A O 1
ATOM 827 N N . THR A 1 109 ? -12.526 3.172 2.728 1.00 98.00 109 THR A N 1
ATOM 828 C CA . THR A 1 109 ? -12.147 2.609 1.425 1.00 98.00 109 THR A CA 1
ATOM 829 C C . THR A 1 109 ? -10.966 3.407 0.888 1.00 98.00 109 THR A C 1
ATOM 831 O O . THR A 1 109 ? -11.070 4.628 0.756 1.00 98.00 109 THR A O 1
ATOM 834 N N . ILE A 1 110 ? -9.846 2.747 0.604 1.00 98.06 110 ILE A N 1
ATOM 835 C CA . ILE A 1 110 ? -8.567 3.385 0.275 1.00 98.06 110 ILE A CA 1
ATOM 836 C C . ILE A 1 110 ? -8.004 2.793 -1.017 1.00 98.06 110 ILE A C 1
ATOM 838 O O . ILE A 1 110 ? -7.923 1.578 -1.149 1.00 98.06 110 ILE A O 1
ATOM 842 N N . ASP A 1 111 ? -7.529 3.653 -1.913 1.00 98.31 111 ASP A N 1
ATOM 843 C CA . ASP A 1 111 ? -6.616 3.267 -2.988 1.00 98.31 111 ASP A CA 1
ATOM 844 C C . ASP A 1 111 ? -5.192 3.656 -2.568 1.00 98.31 111 ASP A C 1
ATOM 846 O O . ASP A 1 111 ? -4.838 4.842 -2.563 1.00 98.31 111 ASP A O 1
ATOM 850 N N . GLN A 1 112 ? -4.378 2.663 -2.200 1.00 98.25 112 GLN A N 1
ATOM 851 C CA . GLN A 1 112 ? -2.962 2.864 -1.887 1.00 98.25 112 GLN A CA 1
ATOM 852 C C . GLN A 1 112 ? -2.139 2.656 -3.157 1.00 98.25 112 GLN A C 1
ATOM 854 O O . GLN A 1 112 ? -1.960 1.526 -3.616 1.00 98.25 112 GLN A O 1
ATOM 859 N N . ASN A 1 113 ? -1.640 3.747 -3.731 1.00 98.38 113 ASN A N 1
ATOM 860 C CA . ASN A 1 113 ? -0.899 3.728 -4.984 1.00 98.38 113 ASN A CA 1
ATOM 861 C C . ASN A 1 113 ? 0.602 3.958 -4.778 1.00 98.38 113 ASN A C 1
ATOM 863 O O . ASN A 1 113 ? 1.033 4.831 -4.024 1.00 98.38 113 ASN A O 1
ATOM 867 N N . TYR A 1 114 ? 1.382 3.195 -5.533 1.00 98.25 114 TYR A N 1
ATOM 868 C CA . TYR A 1 114 ? 2.819 3.330 -5.676 1.00 98.25 114 TYR A CA 1
ATOM 869 C C . TYR A 1 114 ? 3.141 3.609 -7.131 1.00 98.25 114 TYR A C 1
ATOM 871 O O . TYR A 1 114 ? 2.807 2.799 -7.991 1.00 98.25 114 TYR A O 1
ATOM 879 N N . TYR A 1 115 ? 3.820 4.717 -7.398 1.00 97.94 115 TYR A N 1
ATOM 880 C CA . TYR A 1 115 ? 4.206 5.125 -8.739 1.00 97.94 115 TYR A CA 1
ATOM 881 C C . TYR A 1 115 ? 5.726 5.259 -8.822 1.00 97.94 115 TYR A C 1
ATOM 883 O O . TYR A 1 115 ? 6.318 6.167 -8.233 1.00 97.94 115 TYR A O 1
ATOM 891 N N . ALA A 1 116 ? 6.355 4.312 -9.512 1.00 97.62 116 ALA A N 1
ATOM 892 C CA . ALA A 1 116 ? 7.791 4.244 -9.717 1.00 97.62 116 ALA A CA 1
ATOM 893 C C . ALA A 1 116 ? 8.166 4.746 -11.117 1.00 97.62 116 ALA A C 1
ATOM 895 O O . ALA A 1 116 ? 7.665 4.257 -12.129 1.00 97.62 116 ALA A O 1
ATOM 896 N N . GLU A 1 117 ? 9.092 5.697 -11.156 1.00 96.62 117 GLU A N 1
ATOM 897 C CA . GLU A 1 117 ? 9.630 6.316 -12.365 1.00 96.62 117 GLU A CA 1
ATOM 898 C C . GLU A 1 117 ? 11.128 6.028 -12.513 1.00 96.62 117 GLU A C 1
ATOM 900 O O . GLU A 1 117 ? 11.793 5.617 -11.555 1.00 96.62 117 GLU A O 1
ATOM 905 N N . ASN A 1 118 ? 11.668 6.298 -13.706 1.00 95.12 118 ASN A N 1
ATOM 906 C CA . ASN A 1 118 ? 13.088 6.157 -14.044 1.00 95.12 118 ASN A CA 1
ATOM 907 C C . ASN A 1 118 ? 13.635 4.740 -13.809 1.00 95.12 118 ASN A C 1
ATOM 909 O O . ASN A 1 118 ? 14.794 4.559 -13.438 1.00 95.12 118 ASN A O 1
ATOM 913 N N . LEU A 1 119 ? 12.815 3.710 -14.042 1.00 93.50 119 LEU A N 1
ATOM 914 C CA . LEU A 1 119 ? 13.220 2.311 -13.838 1.00 93.50 119 LEU A CA 1
ATOM 915 C C . LEU A 1 119 ? 14.343 1.856 -14.782 1.00 93.50 119 LEU A C 1
ATOM 917 O O . LEU A 1 119 ? 15.031 0.876 -14.503 1.00 93.50 119 LEU A O 1
ATOM 921 N N . ASN A 1 120 ? 14.555 2.597 -15.866 1.00 92.06 120 ASN A N 1
ATOM 922 C CA . ASN A 1 120 ? 15.597 2.380 -16.859 1.00 92.06 120 ASN A CA 1
ATOM 923 C C . ASN A 1 120 ? 16.915 3.114 -16.561 1.00 92.06 120 ASN A C 1
ATOM 925 O O . ASN A 1 120 ? 17.895 2.874 -17.266 1.00 92.06 120 ASN A O 1
ATOM 929 N N . ILE A 1 121 ? 16.950 4.019 -15.576 1.00 91.75 121 ILE A N 1
ATOM 930 C CA . ILE A 1 121 ? 18.132 4.832 -15.268 1.00 91.75 121 ILE A CA 1
ATOM 931 C C . ILE A 1 121 ? 18.726 4.358 -13.932 1.00 91.75 121 ILE A C 1
ATOM 933 O O . ILE A 1 121 ? 18.061 4.442 -12.894 1.00 91.75 121 ILE A O 1
ATOM 937 N N . PRO A 1 122 ? 19.968 3.835 -13.917 1.00 88.69 122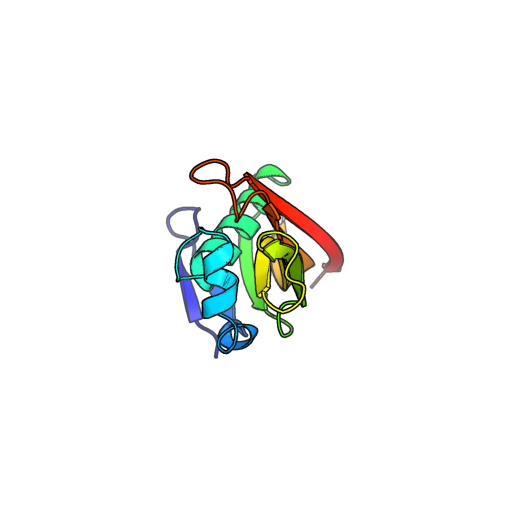 PRO A N 1
ATOM 938 C CA . PRO A 1 122 ? 20.584 3.326 -12.697 1.00 88.69 122 PRO A CA 1
ATOM 939 C C . PRO A 1 122 ? 20.616 4.374 -11.580 1.00 88.69 122 PRO A C 1
ATOM 941 O O . PRO A 1 122 ? 21.082 5.487 -11.786 1.00 88.69 122 PRO A O 1
ATOM 944 N N . ASN A 1 123 ? 20.172 3.989 -10.381 1.00 88.56 123 ASN A N 1
ATOM 945 C CA . ASN A 1 123 ? 20.149 4.827 -9.171 1.00 88.56 123 ASN A CA 1
ATOM 946 C C . ASN A 1 123 ? 19.284 6.101 -9.241 1.00 88.56 123 ASN A C 1
ATOM 948 O O . ASN A 1 123 ? 19.306 6.884 -8.296 1.00 88.56 123 ASN A O 1
ATOM 952 N N . GLU A 1 124 ? 18.486 6.292 -10.294 1.00 93.94 124 GLU A N 1
ATOM 953 C CA . GLU A 1 124 ? 17.587 7.450 -10.432 1.00 93.94 124 GLU A CA 1
ATOM 954 C C . GLU A 1 124 ? 16.108 7.094 -10.233 1.00 93.94 124 GLU A C 1
ATOM 956 O O . GLU A 1 124 ? 15.232 7.934 -10.464 1.00 93.94 124 GLU A O 1
ATOM 961 N N . ARG A 1 125 ? 15.818 5.863 -9.776 1.00 94.06 125 ARG A N 1
ATOM 962 C CA . ARG A 1 125 ? 14.459 5.426 -9.440 1.00 94.06 125 ARG A CA 1
ATOM 963 C C . ARG A 1 125 ? 13.821 6.430 -8.487 1.00 94.06 125 ARG A C 1
ATOM 965 O O . ARG A 1 125 ? 14.306 6.643 -7.376 1.00 94.06 125 ARG A O 1
ATOM 972 N N . LYS A 1 126 ? 12.675 6.960 -8.895 1.00 96.25 126 LYS A N 1
ATOM 973 C CA . LYS A 1 126 ? 11.851 7.840 -8.073 1.00 96.25 126 LYS A CA 1
ATOM 974 C C . LYS A 1 126 ? 10.556 7.127 -7.730 1.00 96.25 126 LYS A C 1
ATOM 976 O O . LYS A 1 126 ? 9.871 6.646 -8.623 1.00 96.25 126 LYS A O 1
ATOM 981 N N . LEU A 1 127 ? 10.232 7.055 -6.444 1.00 96.88 127 LEU A N 1
ATOM 982 C CA . LEU A 1 127 ? 8.993 6.458 -5.959 1.00 96.88 127 LEU A CA 1
ATOM 983 C C . LEU A 1 127 ? 8.101 7.549 -5.372 1.00 96.88 127 LEU A C 1
ATOM 985 O O . LEU A 1 127 ? 8.513 8.273 -4.468 1.00 96.88 127 LEU A O 1
ATOM 989 N N . THR A 1 128 ? 6.878 7.634 -5.878 1.00 97.44 128 THR A N 1
ATOM 990 C CA . THR A 1 128 ? 5.812 8.459 -5.312 1.00 97.44 128 THR A CA 1
ATOM 991 C C . THR A 1 128 ? 4.770 7.539 -4.688 1.00 97.44 128 THR A C 1
ATOM 993 O O . THR A 1 128 ? 4.356 6.562 -5.310 1.00 97.44 128 THR A O 1
ATOM 996 N N . GLN A 1 129 ? 4.360 7.834 -3.457 1.00 97.25 129 GLN A N 1
ATOM 997 C CA . GLN A 1 129 ? 3.299 7.117 -2.752 1.00 97.25 129 GLN A CA 1
ATOM 998 C C . GLN A 1 129 ? 2.071 8.020 -2.665 1.00 97.25 129 GLN A C 1
ATOM 1000 O O . GLN A 1 129 ? 2.199 9.188 -2.300 1.00 97.25 129 GLN A O 1
ATOM 1005 N N . ASN A 1 130 ? 0.894 7.484 -2.980 1.00 97.00 130 ASN A N 1
ATOM 1006 C CA . ASN A 1 130 ? -0.366 8.211 -2.890 1.00 97.00 130 ASN A CA 1
ATOM 1007 C C . ASN A 1 130 ? -1.362 7.408 -2.051 1.00 97.00 130 ASN A C 1
ATOM 1009 O O . ASN A 1 130 ? -1.718 6.286 -2.409 1.00 97.00 130 ASN A O 1
ATOM 1013 N N . PHE A 1 131 ? -1.830 8.008 -0.962 1.00 96.81 131 PHE A N 1
ATOM 1014 C CA . PHE A 1 131 ? -2.866 7.457 -0.097 1.00 96.81 131 PHE A CA 1
ATOM 1015 C C . PHE A 1 131 ? -4.186 8.169 -0.392 1.00 96.81 131 PHE A C 1
ATOM 1017 O O . PHE A 1 131 ? -4.357 9.338 -0.043 1.00 96.81 131 PHE A O 1
ATOM 1024 N N . ASN A 1 132 ? -5.114 7.485 -1.061 1.00 96.44 132 ASN A N 1
ATOM 1025 C CA . ASN A 1 132 ? -6.367 8.093 -1.500 1.00 96.44 132 ASN A CA 1
ATOM 1026 C C . ASN A 1 132 ? -7.558 7.474 -0.768 1.00 96.44 132 ASN A C 1
ATOM 1028 O O . ASN A 1 132 ? -7.943 6.345 -1.057 1.00 96.44 132 ASN A O 1
ATOM 1032 N N . VAL A 1 133 ? -8.195 8.227 0.129 1.00 95.88 133 VAL A N 1
ATOM 1033 C CA . VAL A 1 133 ? -9.460 7.807 0.752 1.00 95.88 133 VAL A CA 1
ATOM 1034 C C . VAL A 1 133 ? -10.609 8.052 -0.228 1.00 95.88 133 VAL A C 1
ATOM 1036 O O . VAL A 1 133 ? -10.902 9.189 -0.593 1.00 95.88 133 VAL A O 1
ATOM 1039 N N . LYS A 1 134 ? -11.263 6.976 -0.665 1.00 96.12 134 LYS A N 1
ATOM 1040 C CA . LYS A 1 134 ? -12.379 6.979 -1.625 1.00 96.12 134 LYS A CA 1
ATOM 1041 C C . LYS A 1 134 ? -13.740 7.089 -0.954 1.00 96.12 134 LYS A C 1
ATOM 1043 O O . LYS A 1 134 ? -14.686 7.580 -1.564 1.00 96.12 134 LYS A O 1
ATOM 1048 N N . GLY A 1 135 ? -13.836 6.631 0.288 1.00 94.81 135 GLY A N 1
ATOM 1049 C CA . GLY A 1 135 ? -15.065 6.651 1.063 1.00 94.81 135 GLY A CA 1
ATOM 1050 C C . GLY A 1 135 ? -14.806 6.347 2.529 1.00 94.81 135 GLY A C 1
ATOM 1051 O O . GLY A 1 135 ? -13.752 5.823 2.894 1.00 94.81 135 GLY A O 1
ATOM 1052 N N . SER A 1 136 ? -15.779 6.684 3.365 1.00 94.44 136 SER A N 1
ATOM 1053 C CA . SER A 1 136 ? -15.776 6.349 4.781 1.00 94.44 136 SER A CA 1
ATOM 1054 C C . SER A 1 136 ? -17.188 6.019 5.250 1.00 94.44 136 SER A C 1
ATOM 1056 O O . SER A 1 136 ? -18.168 6.619 4.805 1.00 94.44 136 SER A O 1
ATOM 1058 N N . ALA A 1 137 ? -17.287 5.055 6.157 1.00 93.94 137 ALA A N 1
ATOM 1059 C CA . ALA A 1 137 ? -18.522 4.683 6.826 1.00 93.94 137 ALA A CA 1
ATOM 1060 C C . ALA A 1 137 ? -18.245 4.470 8.313 1.00 93.94 137 ALA A C 1
ATOM 1062 O O . ALA A 1 137 ? -17.202 3.939 8.693 1.00 93.94 137 ALA A O 1
ATOM 1063 N N . LYS A 1 138 ? -19.179 4.892 9.162 1.00 91.12 138 LYS A N 1
ATOM 1064 C CA . LYS A 1 138 ? -19.118 4.613 10.596 1.00 91.12 138 LYS A CA 1
AT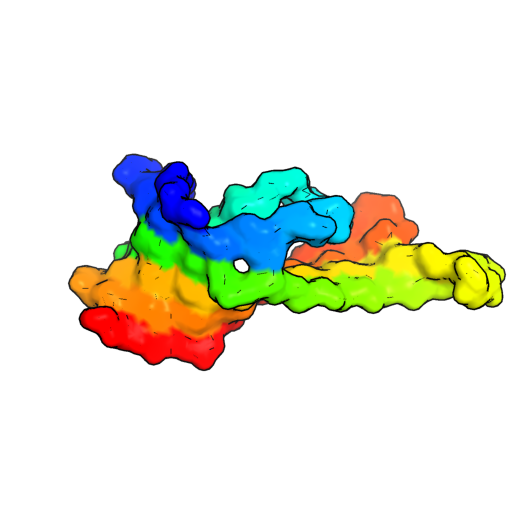OM 1065 C C . LYS A 1 138 ? -19.641 3.200 10.855 1.00 91.12 138 LYS A C 1
ATOM 1067 O O . LYS A 1 138 ? -20.644 2.820 10.247 1.00 91.12 138 LYS A O 1
ATOM 1072 N N . GLN A 1 139 ? -18.951 2.452 11.716 1.00 82.12 139 GLN A N 1
ATOM 1073 C CA . GLN A 1 139 ? -19.328 1.090 12.100 1.00 82.12 139 GLN A CA 1
ATOM 1074 C C . GLN A 1 139 ? -20.300 1.075 13.284 1.00 82.12 139 GLN A C 1
ATOM 1076 O O . GLN A 1 139 ? -20.177 1.956 14.168 1.00 82.12 139 GLN A O 1
#

Sequence (139 aa):
MAESMESINKGKSIEISGFDCAEKSVHMIEWLGLGKDYRKFVVSDVEGELYKQQPGSQLLKLQCTGEPELLTGALPQNGDESKAILTLFSATFPLEATVNLGGEVWVLTIDQNYYAENLNIPNERKLTQNFNVKGSAKQ

Foldseek 3Di:
DWDWDQAPPPPDIEIEEAPCQCVVPLVVVCLLVPDSCPVVVQRRVLRVVVCVVAPPKDWHYKYQPHRWDKDWDWDADVPPPVDTDTFKIKTWTFMWTFMQHPNWTKIWTWTWMWIWGRSVPPPPIDIDIDIDTPDMDTD

Secondary structure (DSSP, 8-state):
-EEEEE-SSTT-EEEEE-GGGGGGGHHHHGGGSS-S-HHHHHHHHHHHHHHHHSTT-EEEEEEE-SPPEEEEEEEEETTEEEEEEEEEEEEEEEEEEEEEETTEEEEEEEEEEEEEE-TTSTT--EEEEEEEEEEEEE-

Radius of gyration: 16.83 Å; chains: 1; bounding box: 40×29×54 Å